Protein AF-A0A916UE86-F1 (afdb_monomer_lite)

Radius of gyration: 12.1 Å; chains: 1; bounding box: 31×23×27 Å

Secondary structure (DSSP, 8-state):
------HHHHHHHHHHHHHHHHHHHHTT-HHHHHHHHHHHHHHHHHHHH--

Structure (mmCIF, N/CA/C/O backbone):
data_AF-A0A916UE86-F1
#
_entry.id   AF-A0A916UE86-F1
#
loop_
_atom_site.group_PDB
_atom_site.id
_atom_site.type_symbol
_atom_site.label_atom_id
_atom_site.label_alt_id
_atom_site.label_comp_id
_atom_site.label_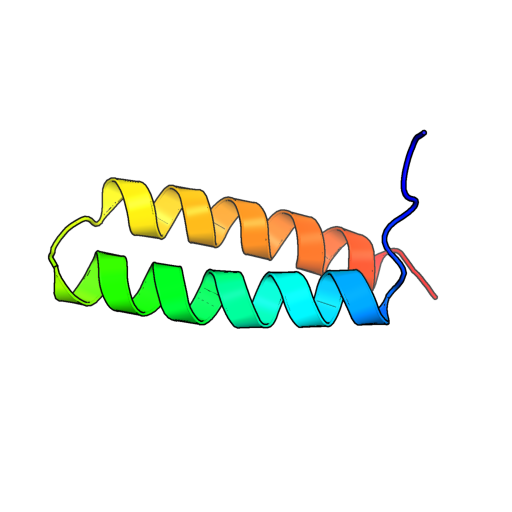asym_id
_atom_site.label_entity_id
_atom_site.label_seq_id
_atom_site.pdbx_PDB_ins_code
_atom_site.Cartn_x
_atom_site.Cartn_y
_atom_site.Cartn_z
_atom_site.occupancy
_atom_site.B_iso_or_equiv
_atom_site.auth_seq_id
_atom_site.auth_comp_id
_atom_site.auth_asym_id
_atom_site.auth_atom_id
_atom_site.pdbx_PDB_model_num
ATOM 1 N N . MET A 1 1 ? 5.697 17.257 -15.728 1.00 39.66 1 MET A N 1
ATOM 2 C CA . MET A 1 1 ? 7.038 16.669 -15.537 1.00 39.66 1 MET A CA 1
ATOM 3 C C . MET A 1 1 ? 6.835 15.269 -14.990 1.00 39.66 1 MET A C 1
ATOM 5 O O . MET A 1 1 ? 6.305 15.128 -13.899 1.00 39.66 1 MET A O 1
ATOM 9 N N . SER A 1 2 ? 7.119 14.247 -15.790 1.00 49.41 2 SER A N 1
ATOM 10 C CA . SER A 1 2 ? 7.015 12.838 -15.404 1.00 49.41 2 SER A CA 1
ATOM 11 C C . SER A 1 2 ? 8.154 12.501 -14.444 1.00 49.41 2 SER A C 1
ATOM 13 O O . SER A 1 2 ? 9.280 12.272 -14.882 1.00 49.41 2 SER A O 1
ATOM 15 N N . HIS A 1 3 ? 7.886 12.534 -13.138 1.00 54.75 3 HIS A N 1
ATOM 16 C CA . HIS A 1 3 ? 8.826 12.018 -12.148 1.00 54.75 3 HIS A CA 1
ATOM 17 C C . HIS A 1 3 ? 8.949 10.510 -12.362 1.00 54.75 3 HIS A C 1
ATOM 19 O O . HIS A 1 3 ? 8.055 9.749 -12.003 1.00 54.75 3 HIS A O 1
ATOM 25 N N . VAL A 1 4 ? 10.049 10.083 -12.982 1.00 61.62 4 VAL A N 1
ATOM 26 C CA . VAL A 1 4 ? 10.486 8.691 -12.897 1.00 61.62 4 VAL A CA 1
ATOM 27 C C . VAL A 1 4 ? 10.791 8.463 -11.424 1.00 61.62 4 VAL A C 1
ATOM 29 O O . VAL A 1 4 ? 11.781 8.986 -10.917 1.00 61.62 4 VAL A O 1
ATOM 32 N N . LEU A 1 5 ? 9.904 7.760 -10.721 1.00 68.50 5 LEU A N 1
ATOM 33 C CA . LEU A 1 5 ? 10.136 7.411 -9.326 1.00 68.50 5 LEU A CA 1
ATOM 34 C C . LEU A 1 5 ? 11.438 6.600 -9.258 1.00 68.50 5 LEU A C 1
ATOM 36 O O . LEU A 1 5 ? 11.612 5.589 -9.958 1.00 68.50 5 LEU A O 1
ATOM 40 N N . SER A 1 6 ? 12.390 7.078 -8.457 1.00 86.75 6 SER A N 1
ATOM 41 C CA . SER A 1 6 ? 13.607 6.335 -8.152 1.00 86.75 6 SER A CA 1
ATOM 42 C C . SER A 1 6 ? 13.252 5.087 -7.344 1.00 86.75 6 SER A C 1
ATOM 44 O O . SER A 1 6 ? 12.228 5.047 -6.668 1.00 86.75 6 SER A O 1
ATOM 46 N N . ILE A 1 7 ? 14.115 4.068 -7.344 1.00 88.94 7 ILE A N 1
ATOM 47 C CA . ILE A 1 7 ? 13.950 2.873 -6.492 1.00 88.94 7 ILE A CA 1
ATOM 48 C C . ILE A 1 7 ? 13.735 3.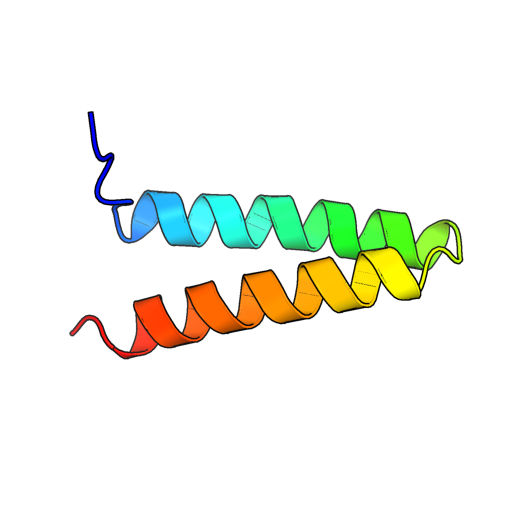271 -5.022 1.00 88.94 7 ILE A C 1
ATOM 50 O O . ILE A 1 7 ? 12.920 2.670 -4.323 1.00 88.94 7 ILE A O 1
ATOM 54 N N . ASN A 1 8 ? 14.434 4.310 -4.558 1.00 90.06 8 ASN A N 1
ATOM 55 C CA . ASN A 1 8 ? 14.273 4.828 -3.200 1.00 90.06 8 ASN A CA 1
ATOM 56 C C . ASN A 1 8 ? 12.912 5.506 -2.989 1.00 90.06 8 ASN A C 1
ATOM 58 O O . ASN A 1 8 ? 12.315 5.340 -1.925 1.00 90.06 8 ASN A O 1
ATOM 62 N N . ASP A 1 9 ? 12.387 6.195 -4.003 1.00 90.56 9 ASP A N 1
ATOM 63 C CA . ASP A 1 9 ? 11.061 6.815 -3.942 1.00 90.56 9 ASP A CA 1
ATOM 64 C C . ASP A 1 9 ? 9.974 5.739 -3.924 1.00 90.56 9 ASP A C 1
ATOM 66 O O . ASP A 1 9 ? 9.058 5.810 -3.113 1.00 90.56 9 ASP A O 1
ATOM 70 N N . ILE A 1 10 ? 10.120 4.688 -4.741 1.00 90.94 10 ILE A N 1
ATOM 71 C CA . ILE A 1 10 ? 9.192 3.549 -4.773 1.00 90.94 10 ILE A CA 1
ATOM 72 C C . ILE A 1 10 ? 9.172 2.834 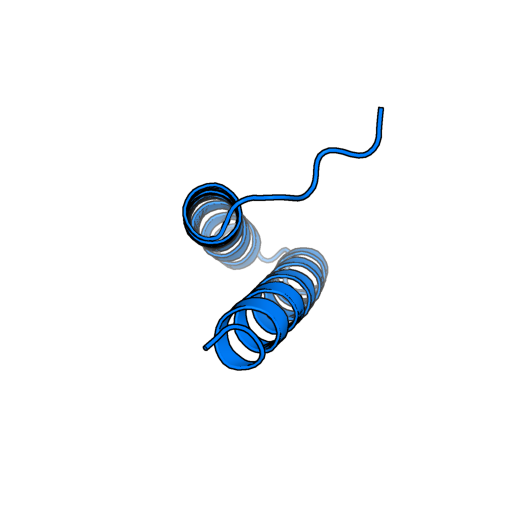-3.416 1.00 90.94 10 ILE A C 1
ATOM 74 O O . ILE A 1 10 ? 8.107 2.540 -2.875 1.00 90.94 10 ILE A O 1
ATOM 78 N N . ARG A 1 11 ? 10.342 2.599 -2.808 1.00 93.12 11 ARG A N 1
ATOM 79 C CA . ARG A 1 11 ? 10.436 2.013 -1.459 1.00 93.12 11 ARG A CA 1
ATOM 80 C C . ARG A 1 11 ? 9.789 2.899 -0.396 1.00 93.12 11 ARG A C 1
ATOM 82 O O . ARG A 1 11 ? 9.121 2.381 0.499 1.00 93.12 11 ARG A O 1
ATOM 89 N N . THR A 1 12 ? 9.973 4.213 -0.499 1.00 95.19 12 THR A N 1
ATOM 90 C CA . THR A 1 12 ? 9.360 5.185 0.416 1.00 95.19 12 THR A CA 1
ATOM 91 C C . THR A 1 12 ? 7.842 5.174 0.265 1.00 95.19 12 THR A C 1
ATOM 93 O O . THR A 1 12 ? 7.133 5.005 1.255 1.00 95.19 12 THR A O 1
ATOM 96 N N . ALA A 1 13 ? 7.347 5.211 -0.972 1.00 93.75 13 ALA A N 1
ATOM 97 C CA . ALA A 1 13 ? 5.927 5.135 -1.286 1.00 93.75 13 ALA A CA 1
ATOM 98 C C . ALA A 1 13 ? 5.289 3.838 -0.765 1.00 93.75 13 ALA A C 1
ATOM 100 O O . ALA A 1 13 ? 4.244 3.891 -0.123 1.00 93.75 13 ALA A O 1
ATOM 101 N N . ILE A 1 14 ? 5.935 2.678 -0.951 1.00 95.19 14 ILE A N 1
ATOM 102 C CA . ILE A 1 14 ? 5.455 1.400 -0.395 1.00 95.19 14 ILE A CA 1
ATOM 103 C C . ILE A 1 14 ? 5.334 1.475 1.130 1.00 95.19 14 ILE A C 1
ATOM 105 O O . ILE A 1 14 ? 4.349 0.996 1.691 1.00 95.19 14 ILE A O 1
ATOM 109 N N . ARG A 1 15 ? 6.322 2.059 1.818 1.00 96.25 15 ARG A N 1
ATOM 110 C CA . ARG A 1 15 ? 6.297 2.170 3.280 1.00 96.25 15 ARG A CA 1
ATOM 111 C C . ARG A 1 15 ? 5.133 3.038 3.755 1.00 96.25 15 ARG A C 1
ATOM 113 O O . ARG A 1 15 ? 4.431 2.637 4.676 1.00 96.25 15 ARG A O 1
ATOM 120 N N . GLU A 1 16 ? 4.920 4.189 3.127 1.00 96.62 16 GLU A N 1
ATOM 121 C CA . GLU A 1 16 ? 3.801 5.080 3.453 1.00 96.62 16 GLU A CA 1
ATOM 122 C C . GLU A 1 16 ? 2.445 4.430 3.169 1.00 96.62 16 GLU A C 1
ATOM 124 O O . GLU A 1 16 ? 1.524 4.527 3.979 1.00 96.62 16 GLU A O 1
ATOM 129 N N . LEU A 1 17 ? 2.327 3.726 2.041 1.00 95.88 17 LEU A N 1
ATOM 130 C CA . LEU A 1 17 ? 1.111 3.004 1.685 1.00 95.88 17 LEU A CA 1
ATOM 131 C C . LEU A 1 17 ? 0.811 1.888 2.685 1.00 95.88 17 LEU A C 1
ATOM 133 O O . LEU A 1 17 ? -0.337 1.749 3.084 1.00 95.88 17 LEU A O 1
ATOM 137 N N . ARG A 1 18 ? 1.817 1.151 3.168 1.00 95.44 18 ARG A N 1
ATOM 138 C CA . ARG A 1 18 ? 1.603 0.116 4.194 1.00 95.44 18 ARG A CA 1
ATOM 139 C C . ARG A 1 18 ? 1.065 0.671 5.505 1.00 95.44 18 ARG A C 1
ATOM 141 O O . ARG A 1 18 ? 0.226 0.031 6.126 1.00 95.44 18 ARG A O 1
ATOM 148 N N . VAL A 1 19 ? 1.518 1.856 5.915 1.00 97.31 19 VAL A N 1
ATOM 149 C CA . VAL A 1 19 ? 0.969 2.518 7.108 1.00 97.31 19 VAL A CA 1
ATOM 150 C C . VAL A 1 19 ? -0.514 2.826 6.897 1.00 97.31 19 VAL A C 1
ATOM 152 O O . VAL A 1 19 ? -1.333 2.461 7.734 1.00 97.31 19 VAL A O 1
ATOM 155 N N . ARG A 1 20 ? -0.875 3.399 5.742 1.00 95.06 20 ARG A N 1
ATOM 156 C CA . ARG A 1 20 ? -2.276 3.703 5.406 1.00 95.06 20 ARG A CA 1
ATOM 157 C C . ARG A 1 20 ? -3.148 2.455 5.257 1.00 95.06 20 ARG A C 1
ATOM 159 O O . ARG A 1 20 ? -4.314 2.489 5.631 1.00 95.06 20 ARG A O 1
ATOM 166 N N . GLU A 1 21 ? -2.601 1.369 4.715 1.00 97.12 21 GLU A N 1
ATOM 167 C CA . GLU A 1 21 ? -3.280 0.072 4.630 1.00 97.12 21 GLU A CA 1
ATOM 168 C C . GLU A 1 21 ? -3.620 -0.447 6.029 1.00 97.12 21 GLU A C 1
ATOM 170 O O . GLU A 1 21 ? -4.753 -0.843 6.289 1.00 97.12 21 GLU A O 1
ATOM 175 N N . GLU A 1 22 ? -2.650 -0.424 6.945 1.00 95.94 22 GLU A N 1
ATOM 176 C CA . GLU A 1 22 ? -2.847 -0.880 8.319 1.00 95.94 22 GLU A CA 1
ATOM 177 C C . GLU A 1 22 ? -3.881 -0.018 9.057 1.00 95.94 22 GLU A C 1
ATOM 179 O O . GLU A 1 22 ? -4.730 -0.556 9.766 1.00 95.94 22 GLU A O 1
ATOM 184 N N . GLU A 1 23 ? -3.850 1.303 8.865 1.00 96.94 23 GLU A N 1
ATOM 185 C CA . GLU A 1 23 ? -4.869 2.221 9.389 1.00 96.94 23 GLU A CA 1
ATOM 186 C C . GLU A 1 23 ? -6.259 1.908 8.824 1.00 96.94 23 GLU A C 1
ATOM 188 O O . GLU A 1 23 ? -7.211 1.759 9.586 1.00 96.94 23 GLU A O 1
ATOM 193 N N . ALA A 1 24 ? -6.380 1.719 7.507 1.0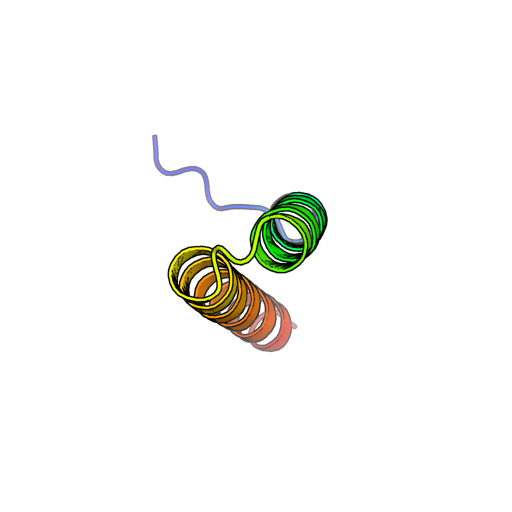0 95.75 24 ALA A N 1
ATOM 194 C CA . ALA A 1 24 ? -7.647 1.364 6.875 1.00 95.75 24 ALA A CA 1
ATOM 195 C C . ALA A 1 24 ? -8.207 0.036 7.411 1.00 95.75 24 ALA A C 1
ATOM 197 O O . ALA A 1 24 ? -9.395 -0.041 7.717 1.00 95.75 24 ALA A O 1
ATOM 198 N N . ARG A 1 25 ? -7.358 -0.980 7.620 1.00 93.62 25 ARG A N 1
ATOM 199 C CA . ARG A 1 25 ? -7.774 -2.249 8.245 1.00 93.62 25 ARG A CA 1
ATOM 200 C C . ARG A 1 25 ? -8.222 -2.065 9.694 1.00 93.62 25 ARG A C 1
ATOM 202 O O . ARG A 1 25 ? -9.205 -2.674 10.104 1.00 93.62 25 ARG A O 1
ATOM 209 N N . LYS A 1 26 ? -7.531 -1.227 10.475 1.00 95.50 26 LYS A N 1
ATOM 210 C CA . LYS A 1 26 ? -7.925 -0.911 11.862 1.00 95.50 26 LYS A CA 1
ATOM 211 C C . LYS A 1 26 ? -9.282 -0.213 11.927 1.00 95.50 26 LYS A C 1
ATOM 213 O O . LYS A 1 26 ? -10.062 -0.504 12.829 1.00 95.50 26 LYS A O 1
ATOM 218 N N . ASP A 1 27 ? -9.574 0.641 10.953 1.00 94.75 27 ASP A N 1
ATOM 219 C CA . ASP A 1 27 ? -10.851 1.348 10.835 1.00 94.75 27 ASP A CA 1
ATOM 220 C C . ASP A 1 27 ? -11.980 0.479 10.241 1.00 94.75 27 ASP A C 1
ATOM 222 O O . ASP A 1 27 ? -13.103 0.957 10.083 1.00 94.75 27 ASP A O 1
ATOM 226 N N . GLY A 1 28 ? -11.701 -0.779 9.871 1.00 95.25 28 GLY A N 1
ATOM 227 C CA . GLY A 1 28 ? -12.653 -1.667 9.190 1.00 95.25 28 GLY A CA 1
ATOM 228 C C . GLY A 1 28 ? -12.948 -1.272 7.737 1.00 95.25 28 GLY A C 1
ATOM 229 O O . GLY A 1 28 ? -13.923 -1.736 7.147 1.0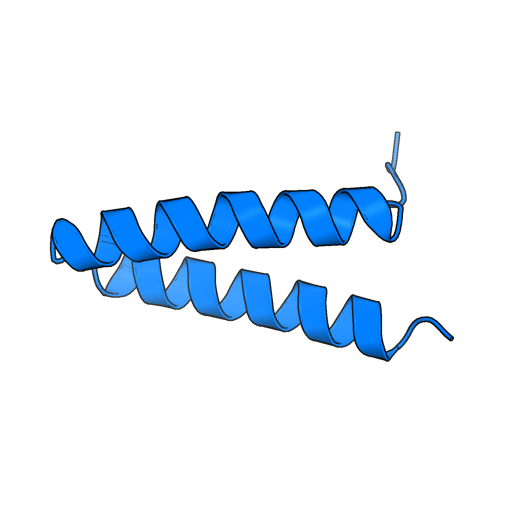0 95.25 28 GLY A O 1
ATOM 230 N N . ARG A 1 29 ? -12.122 -0.405 7.141 1.00 95.19 29 ARG A N 1
ATOM 231 C CA . ARG A 1 29 ? -12.204 0.031 5.739 1.00 95.19 29 ARG A CA 1
ATOM 232 C C . ARG A 1 29 ? -11.456 -0.950 4.836 1.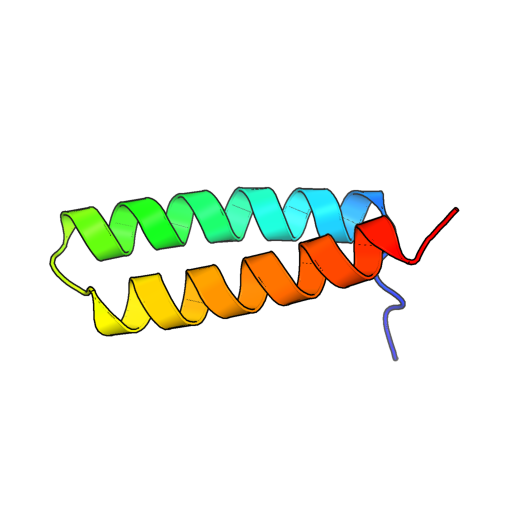00 95.19 29 ARG A C 1
ATOM 234 O O . ARG A 1 29 ? -10.471 -0.601 4.187 1.00 95.19 29 ARG A O 1
ATOM 241 N N . ASP A 1 30 ? -11.935 -2.190 4.789 1.00 92.75 30 ASP A N 1
ATOM 242 C CA . ASP A 1 30 ? -11.259 -3.280 4.070 1.00 92.75 30 ASP A CA 1
ATOM 243 C C . ASP A 1 30 ? -11.145 -3.029 2.559 1.00 92.75 30 ASP A C 1
ATOM 245 O O . ASP A 1 30 ? -10.164 -3.432 1.939 1.00 92.75 30 ASP A O 1
ATOM 249 N N . ALA A 1 31 ? -12.113 -2.329 1.959 1.00 94.50 31 ALA A N 1
ATOM 250 C CA . ALA A 1 31 ? -12.054 -1.948 0.547 1.00 94.50 31 ALA A CA 1
ATOM 251 C C . ALA A 1 31 ? -10.855 -1.027 0.256 1.00 94.50 31 ALA A C 1
ATOM 253 O O . ALA A 1 31 ? -10.073 -1.312 -0.650 1.00 94.50 31 ALA A O 1
ATOM 254 N N . ASP A 1 32 ? -10.665 0.011 1.076 1.00 93.81 32 ASP A N 1
ATOM 255 C CA . ASP A 1 32 ? -9.532 0.935 0.960 1.00 93.81 32 ASP A CA 1
ATOM 256 C C . ASP A 1 32 ? -8.209 0.200 1.198 1.00 93.81 32 ASP A C 1
ATOM 258 O O . ASP A 1 32 ? -7.242 0.383 0.460 1.00 93.81 32 ASP A O 1
ATOM 262 N N . ALA A 1 33 ? -8.163 -0.665 2.216 1.00 96.19 33 ALA A N 1
ATOM 263 C CA . ALA A 1 33 ? -6.981 -1.465 2.508 1.00 96.19 33 ALA A CA 1
ATOM 264 C C . ALA A 1 33 ? -6.596 -2.364 1.324 1.00 96.19 33 ALA A C 1
ATOM 266 O O . ALA A 1 33 ? -5.420 -2.442 0.972 1.00 96.19 33 ALA A O 1
ATOM 267 N N . ASN A 1 34 ? -7.576 -3.002 0.681 1.00 96.69 34 ASN A N 1
ATOM 268 C CA . ASN A 1 34 ? -7.337 -3.854 -0.479 1.00 96.69 34 ASN A CA 1
ATOM 269 C C . ASN A 1 34 ? -6.825 -3.051 -1.681 1.00 96.69 34 ASN A C 1
ATOM 271 O O . ASN A 1 34 ? -5.848 -3.464 -2.301 1.00 96.69 34 ASN A O 1
ATOM 275 N N . GLU A 1 35 ? -7.402 -1.882 -1.971 1.00 96.44 35 GLU A N 1
ATOM 276 C CA . GLU A 1 35 ? -6.914 -1.017 -3.056 1.00 96.44 35 GLU A CA 1
ATOM 277 C C . GLU A 1 35 ? -5.464 -0.565 -2.803 1.00 96.44 35 GLU A C 1
ATOM 279 O O . GLU A 1 35 ? -4.610 -0.581 -3.697 1.00 96.44 35 GLU A O 1
ATOM 284 N N . ILE A 1 36 ? -5.149 -0.197 -1.559 1.00 96.38 36 ILE A N 1
ATOM 285 C CA . ILE A 1 36 ? -3.790 0.185 -1.167 1.00 96.38 36 ILE A CA 1
ATOM 286 C C . ILE A 1 36 ? -2.832 -1.009 -1.306 1.00 96.38 36 ILE A C 1
ATOM 288 O O . ILE A 1 36 ? -1.720 -0.841 -1.818 1.00 96.38 36 ILE A O 1
ATOM 292 N N . ALA A 1 37 ? -3.256 -2.210 -0.908 1.00 95.69 37 ALA A N 1
ATOM 293 C CA . ALA A 1 37 ? -2.473 -3.435 -1.041 1.00 95.69 37 ALA A CA 1
ATOM 294 C C . ALA A 1 37 ? -2.155 -3.759 -2.510 1.00 95.69 37 ALA A C 1
ATOM 296 O O . ALA A 1 37 ? -1.014 -4.095 -2.842 1.00 95.69 37 ALA A O 1
ATOM 297 N N . GLU A 1 38 ? -3.130 -3.603 -3.408 1.00 96.69 38 GLU A N 1
ATOM 298 C CA . GLU A 1 38 ? -2.934 -3.784 -4.849 1.00 96.69 38 GLU A CA 1
ATOM 299 C C . GLU A 1 38 ? -1.925 -2.777 -5.415 1.00 96.69 38 GLU A C 1
ATOM 301 O O . GLU A 1 38 ? -1.022 -3.154 -6.168 1.00 96.69 38 GLU A O 1
ATOM 306 N N . ARG A 1 39 ? -1.991 -1.509 -4.990 1.00 95.44 39 ARG A N 1
ATOM 307 C CA . ARG A 1 39 ? -1.013 -0.484 -5.399 1.00 95.44 39 ARG A CA 1
ATOM 308 C C . ARG A 1 39 ? 0.394 -0.796 -4.896 1.00 95.44 39 ARG A C 1
ATOM 310 O O . ARG A 1 39 ? 1.354 -0.656 -5.652 1.00 95.44 39 ARG A O 1
ATOM 317 N N . ILE A 1 40 ? 0.532 -1.257 -3.650 1.00 95.88 40 ILE A N 1
ATOM 318 C CA . ILE A 1 40 ? 1.819 -1.713 -3.099 1.00 95.88 40 ILE A CA 1
ATOM 319 C C . ILE A 1 40 ? 2.392 -2.842 -3.952 1.00 95.88 40 ILE A C 1
ATOM 321 O O . ILE A 1 40 ? 3.583 -2.824 -4.263 1.00 95.88 40 ILE A O 1
ATOM 325 N N . ARG A 1 41 ? 1.558 -3.810 -4.342 1.00 96.00 41 ARG A N 1
ATOM 326 C CA . ARG A 1 41 ? 1.987 -4.931 -5.176 1.00 96.00 41 ARG A CA 1
ATOM 327 C C . ARG A 1 41 ? 2.526 -4.457 -6.527 1.00 96.00 41 ARG A C 1
ATOM 329 O O . ARG A 1 41 ? 3.606 -4.894 -6.910 1.00 96.00 41 ARG A O 1
ATOM 336 N N . GLY A 1 42 ? 1.855 -3.514 -7.189 1.00 94.62 42 GLY A N 1
ATOM 337 C CA . GLY A 1 42 ? 2.352 -2.925 -8.440 1.00 94.62 42 GLY A CA 1
ATOM 338 C C . GLY A 1 42 ? 3.742 -2.294 -8.290 1.00 94.62 42 GLY A C 1
ATOM 339 O O . GLY A 1 42 ? 4.635 -2.538 -9.099 1.00 94.62 42 GLY A O 1
ATOM 340 N N . TYR A 1 43 ? 3.977 -1.561 -7.199 1.00 92.75 43 TYR A N 1
ATOM 341 C CA . TYR A 1 43 ? 5.298 -1.002 -6.901 1.00 92.75 43 TYR A CA 1
ATOM 342 C C . TYR A 1 43 ? 6.358 -2.068 -6.583 1.00 92.75 43 TYR A C 1
ATOM 344 O O . TYR A 1 43 ? 7.530 -1.895 -6.916 1.00 92.75 43 TYR A O 1
ATOM 352 N N . GLN A 1 44 ? 5.977 -3.173 -5.939 1.00 93.31 44 GLN A N 1
ATOM 353 C CA . GLN A 1 44 ? 6.887 -4.294 -5.690 1.00 93.31 44 GLN A CA 1
ATOM 354 C C . GLN A 1 44 ? 7.278 -5.010 -6.983 1.00 93.31 44 GLN A C 1
ATOM 356 O O . GLN A 1 44 ? 8.441 -5.371 -7.144 1.00 93.31 44 GLN A O 1
ATOM 361 N N . GLU A 1 45 ? 6.334 -5.184 -7.905 1.00 94.25 45 GLU A N 1
ATOM 362 C CA . GLU A 1 45 ? 6.590 -5.746 -9.232 1.00 94.25 45 GLU A CA 1
ATOM 363 C C . GLU A 1 45 ? 7.521 -4.828 -10.041 1.00 94.25 45 GLU A C 1
ATOM 365 O O . GLU A 1 45 ? 8.487 -5.305 -10.635 1.00 94.25 45 GLU A O 1
ATOM 370 N N . GLU A 1 46 ? 7.323 -3.507 -9.977 1.00 89.88 46 GLU A N 1
ATOM 371 C CA . GLU A 1 46 ? 8.229 -2.528 -10.592 1.00 89.88 46 GLU A CA 1
ATOM 372 C C . GLU A 1 46 ? 9.644 -2.577 -9.989 1.00 89.88 46 GLU A C 1
ATOM 374 O O . GLU A 1 46 ? 10.631 -2.490 -10.719 1.00 89.88 46 GLU A O 1
ATOM 379 N N . LEU A 1 47 ? 9.766 -2.755 -8.669 1.00 89.69 47 LEU A N 1
ATOM 380 C CA . LEU A 1 47 ? 11.061 -2.958 -8.013 1.00 89.69 47 LEU A CA 1
ATOM 381 C C . LEU A 1 47 ? 11.728 -4.266 -8.438 1.00 89.69 47 LEU A C 1
ATOM 383 O O . LEU A 1 47 ? 12.937 -4.275 -8.632 1.00 89.69 47 LEU A O 1
ATOM 387 N N . ALA A 1 48 ? 10.964 -5.350 -8.569 1.00 90.38 48 ALA A N 1
ATOM 388 C CA . ALA A 1 48 ? 11.485 -6.652 -8.979 1.00 90.38 48 ALA A CA 1
ATOM 389 C C . ALA A 1 48 ? 11.922 -6.672 -10.452 1.00 90.38 48 ALA A C 1
ATOM 391 O O . ALA A 1 48 ? 12.835 -7.410 -10.813 1.00 90.38 48 ALA A O 1
ATOM 392 N N . ALA A 1 49 ? 11.288 -5.857 -11.299 1.00 89.75 49 ALA A N 1
ATOM 393 C CA . ALA A 1 49 ? 11.656 -5.694 -12.702 1.00 89.75 49 ALA A CA 1
ATOM 394 C C . ALA A 1 49 ? 12.914 -4.828 -12.909 1.00 89.75 49 ALA A C 1
ATOM 396 O O . ALA A 1 49 ? 13.479 -4.827 -14.005 1.00 89.75 49 ALA A O 1
ATOM 397 N N . ARG A 1 50 ? 13.353 -4.077 -11.888 1.00 82.19 50 ARG A N 1
ATOM 398 C CA . ARG A 1 50 ? 14.576 -3.265 -11.939 1.00 82.19 50 ARG A CA 1
ATOM 399 C C . ARG A 1 50 ? 15.765 -4.094 -11.403 1.00 82.19 50 ARG A C 1
ATOM 401 O O . ARG A 1 50 ? 15.661 -4.606 -10.291 1.00 82.19 50 ARG A O 1
ATOM 408 N N . PRO A 1 51 ? 16.851 -4.255 -12.183 1.00 70.50 51 PRO A N 1
ATOM 409 C CA . PRO A 1 51 ? 17.994 -5.110 -11.841 1.00 70.50 51 PRO A CA 1
ATOM 410 C C . PRO A 1 51 ? 18.860 -4.573 -10.694 1.00 70.50 51 PRO A C 1
ATOM 412 O O . PRO A 1 51 ? 18.881 -3.337 -10.479 1.00 70.50 51 PRO A O 1
#

Sequence (51 aa):
MSHVLSINDIRTAIRELRVREEEARKDGRDADANEIAERIRGYQEELAARP

Organism: NCBI:txid1755582

pLDDT: mean 89.59, std 12.66, range [39.66, 97.31]

Foldseek 3Di:
DDPPQDLVNLVVLLVVLVVVLVVCVVVVVPVSNVVSVVVSVVSVVVNVVPD